Protein 8YUK (pdb70)

Organism: Lepisosteus oculatus (NCBI:txid7918)

Secondary structure (DSSP, 8-state):
----PPPPPPPPPPPP------/----PPPPPPPPPPPP------/----PPPPPPPPPPPP------

B-factor: mean 17.25, std 8.7, range [2.08, 46.69]

Structure (mmCIF, N/CA/C/O backbone):
data_8YUK
#
_entry.id   8YUK
#
_cell.length_a   18.851
_cell.length_b   19.248
_cell.length_c   78.038
_cell.angle_alpha   90.00
_cell.angle_beta   91.47
_cell.angle_gamma   90.00
#
_symmetry.space_group_name_H-M   'P 1 21 1'
#
loop_
_entity.id
_entity.type
_entity.pdbx_description
1 polymer 'A triple-helix region of human collagen type VII'
2 water water
#
loop_
_atom_site.group_PDB
_atom_site.id
_atom_site.type_symbol
_atom_site.label_atom_id
_atom_site.label_alt_id
_atom_site.label_comp_id
_atom_site.label_asym_id
_atom_site.label_entity_id
_atom_site.label_seq_id
_atom_site.pdbx_PDB_ins_code
_atom_site.Cartn_x
_atom_site.Cartn_y
_atom_site.Cartn_z
_atom_site.occupancy
_atom_site.B_iso_or_equiv
_atom_site.auth_seq_id
_atom_site.auth_comp_id
_atom_site.auth_asym_id
_atom_site.auth_atom_id
_atom_site.pdbx_PDB_model_num
ATOM 4 N N . PRO A 1 2 ? 3.624 9.102 31.487 1.00 22.63 2 PRO A N 1
ATOM 5 C CA . PRO A 1 2 ? 3.523 8.852 32.929 1.00 18.43 2 PRO A CA 1
ATOM 6 C C . PRO A 1 2 ? 2.080 8.646 33.390 1.00 18.03 2 PRO A C 1
ATOM 7 O O . PRO A 1 2 ? 1.144 9.084 32.723 1.00 18.56 2 PRO A O 1
ATOM 19 N N . GLY A 1 4 ? -1.505 9.171 35.239 1.00 17.79 4 GLY A N 1
ATOM 20 C CA . GLY A 1 4 ? -2.275 10.367 35.528 1.00 16.29 4 GLY A CA 1
ATOM 21 C C . GLY A 1 4 ? -2.203 10.751 36.994 1.00 16.84 4 GLY A C 1
ATOM 22 O O . GLY A 1 4 ? -1.789 9.946 37.827 1.00 16.25 4 GLY A O 1
ATOM 23 N N . PRO A 1 5 ? -2.599 11.989 37.321 1.00 16.12 5 PRO A N 1
ATOM 24 C CA . PRO A 1 5 ? -2.567 12.425 38.718 1.00 18.25 5 PRO A CA 1
ATOM 25 C C . PRO A 1 5 ? -3.651 11.736 39.529 1.00 16.79 5 PRO A C 1
ATOM 26 O O . PRO A 1 5 ? -4.651 11.282 38.967 1.00 15.72 5 PRO A O 1
ATOM 38 N N . GLY A 1 7 ? -6.926 11.052 41.716 1.00 15.37 7 GLY A N 1
ATOM 39 C CA . GLY A 1 7 ? -8.245 11.632 41.874 1.00 20.45 7 GLY A CA 1
ATOM 40 C C . GLY A 1 7 ? -8.400 12.308 43.225 1.00 15.73 7 GLY A C 1
ATOM 41 O O . GLY A 1 7 ? -7.632 12.049 44.152 1.00 16.75 7 GLY A O 1
ATOM 42 N N . LEU A 1 8 ? -9.396 13.182 43.331 1.00 18.56 8 LEU A N 1
ATOM 43 C CA . LEU A 1 8 ? -9.619 13.934 44.551 1.00 15.21 8 LEU A CA 1
ATOM 44 C C . LEU A 1 8 ? -10.140 13.020 45.659 1.00 16.95 8 LEU A C 1
ATOM 45 O O . LEU A 1 8 ? -10.673 11.941 45.389 1.00 17.31 8 LEU A O 1
ATOM 50 N N . PRO A 1 9 ? -9.977 13.424 46.921 1.00 16.33 9 PRO A N 1
ATOM 51 C CA . PRO A 1 9 ? -10.469 12.596 48.026 1.00 17.56 9 PRO A CA 1
ATOM 52 C C . PRO A 1 9 ? -11.978 12.416 47.960 1.00 15.78 9 PRO A C 1
ATOM 53 O O . PRO A 1 9 ? -12.714 13.302 47.517 1.00 15.28 9 PRO A O 1
ATOM 57 N N . GLY A 1 10 ? -12.435 11.254 48.420 1.00 21.92 10 GLY A N 1
ATOM 58 C CA . GLY A 1 10 ? -13.855 10.979 48.445 1.00 16.21 10 GLY A CA 1
ATOM 59 C C . GLY 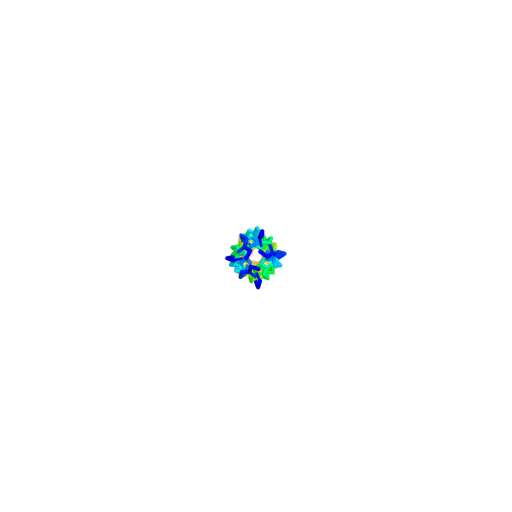A 1 10 ? -14.612 11.891 49.393 1.00 18.79 10 GLY A C 1
ATOM 60 O O . GLY A 1 10 ? -14.058 12.493 50.317 1.00 20.63 10 GLY A O 1
ATOM 61 N N . GLU A 1 11 ? -15.914 11.992 49.144 1.00 14.25 11 GLU A N 1
ATOM 62 C CA . GLU A 1 11 ? -16.794 12.775 49.999 1.00 17.31 11 GLU A CA 1
ATOM 63 C C . GLU A 1 11 ? -16.922 12.124 51.373 1.00 14.23 11 GLU A C 1
ATOM 64 O O . GLU A 1 11 ? -16.964 10.897 51.492 1.00 16.86 11 GLU A O 1
ATOM 70 N N . ARG A 1 12 ? -16.963 12.950 52.418 1.00 14.36 12 ARG A N 1
ATOM 71 C CA . ARG A 1 12 ? -17.191 12.429 53.760 1.00 14.96 12 ARG A CA 1
ATOM 72 C C . ARG A 1 12 ? -18.513 11.673 53.827 1.00 14.14 12 ARG A C 1
ATOM 73 O O . ARG A 1 12 ? -19.494 12.041 53.176 1.00 15.79 12 ARG A O 1
ATOM 81 N N . GLY A 1 13 ? -18.524 10.594 54.603 1.00 14.17 13 GLY A N 1
ATOM 82 C CA . GLY A 1 13 ? -19.712 9.774 54.730 1.00 14.00 13 GLY A CA 1
ATOM 83 C C . GLY A 1 13 ? -20.881 10.536 55.322 1.00 15.90 13 GLY A C 1
ATOM 84 O O . GLY A 1 13 ? -20.755 11.620 55.889 1.00 13.98 13 GLY A O 1
ATOM 85 N N . LEU A 1 14 ? -22.057 9.936 55.166 1.00 17.99 14 LEU A N 1
ATOM 86 C CA . LEU A 1 14 ? -23.292 10.503 55.685 1.00 14.36 14 LEU A CA 1
ATOM 87 C C . LEU A 1 14 ? -23.260 10.546 57.211 1.00 14.58 14 LEU A C 1
ATOM 88 O O . LEU A 1 14 ? -22.684 9.673 57.866 1.00 13.67 14 LEU A O 1
ATOM 93 N N . ARG A 1 15 ? -23.865 11.591 57.777 1.00 12.32 15 ARG A N 1
ATOM 94 C CA . ARG A 1 15 ? -23.958 11.694 59.228 1.00 11.70 15 ARG A CA 1
ATOM 95 C C . ARG A 1 15 ? -24.686 10.481 59.793 1.00 12.79 15 ARG A C 1
ATOM 96 O O . ARG A 1 15 ? -25.619 9.956 59.177 1.00 13.22 15 ARG A O 1
ATOM 104 N N . GLY A 1 16 ? -24.236 10.020 60.957 1.00 11.15 16 GLY A N 1
ATOM 105 C CA . GLY A 1 16 ? -24.860 8.880 61.607 1.00 11.23 16 GLY A CA 1
ATOM 106 C C . GLY A 1 16 ? -26.325 9.122 61.937 1.00 11.26 16 GLY A C 1
ATOM 107 O O . GLY A 1 16 ? -26.843 10.237 61.909 1.00 11.21 16 GLY A O 1
ATOM 108 N N . GLU A 1 17 ? -27.008 8.025 62.255 1.00 11.67 17 GLU A N 1
ATOM 109 C CA . GLU A 1 17 ? -28.410 8.094 62.634 1.00 14.08 17 GLU A CA 1
ATOM 110 C C . GLU A 1 17 ? -28.555 8.662 64.046 1.00 11.29 17 GLU A C 1
ATOM 111 O O . GLU A 1 17 ? -27.622 8.596 64.848 1.00 10.86 17 GLU A O 1
ATOM 117 N N . PRO A 1 18 ? -29.717 9.236 64.371 1.00 11.51 18 PRO A N 1
ATOM 118 C CA . PRO A 1 18 ? -29.942 9.694 65.746 1.00 11.14 18 PRO A CA 1
ATOM 119 C C . PRO A 1 18 ? -29.809 8.543 66.727 1.00 11.09 18 PRO A C 1
ATOM 120 O O . PRO A 1 18 ? -30.112 7.390 66.409 1.00 11.66 18 PRO A O 1
ATOM 124 N N . GLY A 1 19 ? -29.338 8.867 67.928 1.00 8.56 19 GLY A N 1
ATOM 125 C CA . GLY A 1 19 ? -29.208 7.893 68.981 1.00 6.80 19 GLY A CA 1
ATOM 126 C C . GLY A 1 19 ? -30.551 7.371 69.442 1.00 5.20 19 GLY A C 1
ATOM 127 O O . GLY A 1 19 ? -31.604 7.911 69.095 1.00 7.64 19 GLY A O 1
ATOM 128 N N . PRO A 1 20 ? -30.544 6.287 70.230 1.00 7.65 20 PRO A N 1
ATOM 129 C CA . PRO A 1 20 ? -31.820 5.782 70.739 1.00 5.78 20 PRO A CA 1
ATOM 130 C C . PRO A 1 20 ? -32.415 6.713 71.784 1.00 4.19 20 PRO A C 1
ATOM 131 O O . PRO A 1 20 ? -31.722 7.579 72.320 1.00 4.03 20 PRO A O 1
ATOM 143 N N . GLY A 1 22 ? -33.620 8.157 75.360 1.00 5.65 22 GLY A N 1
ATOM 144 C CA . GLY A 1 22 ? -32.954 8.115 76.651 1.00 5.98 22 GLY A CA 1
ATOM 145 C C . GLY A 1 22 ? -33.604 7.127 77.602 1.00 5.02 22 GLY A C 1
ATOM 146 O O . GLY A 1 22 ? -34.640 6.553 77.286 1.00 5.45 22 GLY A O 1
ATOM 147 N N . PRO A 1 23 ? -32.987 6.915 78.775 1.00 4.77 23 PRO A N 1
ATOM 148 C CA . PRO A 1 23 ? -33.558 6.064 79.820 1.00 4.42 23 PRO A CA 1
ATOM 149 C C . PRO A 1 23 ? -34.868 6.628 80.353 1.00 4.66 23 PRO A C 1
ATOM 150 O O . PRO A 1 23 ? -35.133 7.825 80.215 1.00 5.47 23 PRO A O 1
ATOM 162 N N . GLY A 1 25 ? -37.680 8.060 82.937 1.00 5.94 25 GLY A N 1
ATOM 163 C CA . GLY A 1 25 ? -37.511 9.097 83.927 1.00 6.16 25 GLY A CA 1
ATOM 164 C C . GLY A 1 25 ? -37.662 8.599 85.348 1.00 10.72 25 GLY A C 1
ATOM 165 O O . GLY A 1 25 ? -37.927 7.423 85.575 1.00 8.47 25 GLY A O 1
ATOM 166 N N . PRO A 1 26 ? -37.492 9.502 86.320 1.00 13.85 26 PRO A N 1
ATOM 167 C CA . PRO A 1 26 ? -37.674 9.142 87.728 1.00 8.76 26 PRO A CA 1
ATOM 168 C C . PRO A 1 26 ? -39.138 8.882 88.084 1.00 12.41 26 PRO A C 1
ATOM 169 O O . PRO A 1 26 ? -40.044 9.440 87.462 1.00 13.06 26 PRO A O 1
ATOM 181 N N . GLY A 1 28 ? -42.724 9.285 89.852 1.00 28.06 28 GLY A N 1
ATOM 182 C CA . GLY A 1 28 ? -43.457 10.459 90.290 1.00 21.64 28 GLY A CA 1
ATOM 183 C C . GLY A 1 28 ? -43.674 10.498 91.792 1.00 27.89 28 GLY A C 1
ATOM 184 O O . GLY A 1 28 ? -43.518 9.484 92.479 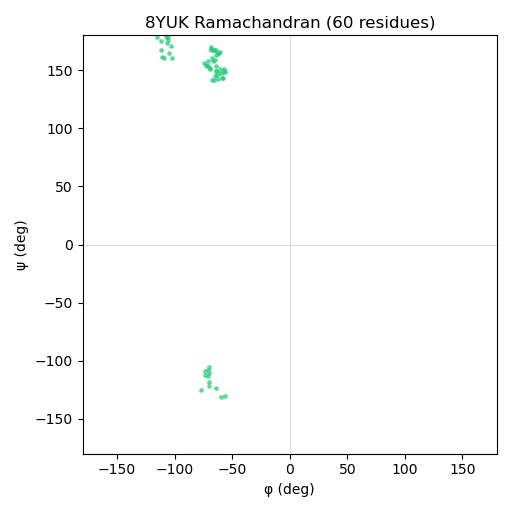1.00 29.54 28 GLY A O 1
ATOM 188 N N . PRO B 1 2 ? -1.063 6.023 31.402 1.00 19.41 2 PRO B N 1
ATOM 189 C CA . PRO B 1 2 ? -2.104 5.286 32.122 1.00 20.62 2 PRO B CA 1
ATOM 190 C C . PRO B 1 2 ? -2.945 6.206 32.996 1.00 19.80 2 PRO B C 1
ATOM 191 O O . PRO B 1 2 ? -2.458 7.245 33.439 1.00 19.46 2 PRO B O 1
ATOM 203 N N . GLY B 1 4 ? -4.761 7.832 36.217 1.00 19.83 4 GLY B N 1
ATOM 204 C CA . GLY B 1 4 ? -4.274 8.044 37.580 1.00 19.90 4 GLY B CA 1
ATOM 205 C C . GLY B 1 4 ? -4.990 7.153 38.576 1.00 20.21 4 GLY B C 1
ATOM 206 O O . GLY B 1 4 ? -5.990 6.548 38.228 1.00 20.41 4 GLY B O 1
ATOM 207 N N . PRO B 1 5 ? -4.464 7.060 39.812 1.00 20.43 5 PRO B N 1
ATOM 208 C CA . PRO B 1 5 ? -5.065 6.185 40.790 1.00 22.63 5 PRO B CA 1
ATOM 209 C C . PRO B 1 5 ? -6.319 6.885 41.327 1.00 20.83 5 PRO B C 1
ATOM 210 O O . PRO B 1 5 ? -6.371 8.080 41.304 1.00 21.08 5 PRO B O 1
ATOM 222 N N . GLY B 1 7 ? -8.917 8.481 44.085 1.00 21.88 7 GLY B N 1
ATOM 223 C CA . GLY B 1 7 ? -8.719 9.156 45.351 1.00 22.40 7 GLY B CA 1
ATOM 224 C C . GLY B 1 7 ? -8.993 8.189 46.486 1.00 22.89 7 GLY B C 1
ATOM 225 O O . GLY B 1 7 ? -9.637 7.161 46.288 1.00 25.75 7 GLY B O 1
ATOM 226 N N . LEU B 1 8 ? -8.490 8.499 47.674 1.00 22.11 8 LEU B N 1
ATOM 227 C CA . LEU B 1 8 ? -8.771 7.656 48.821 1.00 27.55 8 LEU B CA 1
ATOM 228 C C . LEU B 1 8 ? -10.222 7.812 49.268 1.00 26.35 8 LEU B C 1
ATOM 229 O O . LEU B 1 8 ? -10.857 8.840 49.006 1.00 22.69 8 LEU B O 1
ATOM 234 N N . PRO B 1 9 ? -10.779 6.786 49.911 1.00 22.32 9 PRO B N 1
ATOM 235 C CA . PRO B 1 9 ? -12.144 6.895 50.434 1.00 18.79 9 PRO B CA 1
ATOM 236 C C . PRO B 1 9 ? -12.290 8.082 51.371 1.00 22.40 9 PRO B C 1
ATOM 237 O O . PRO B 1 9 ? -11.353 8.472 52.071 1.00 22.92 9 PRO B O 1
ATOM 241 N N . GLY B 1 10 ? -13.487 8.654 51.375 1.00 20.51 10 GLY B N 1
ATOM 242 C CA . GLY B 1 10 ? -13.754 9.807 52.200 1.00 18.71 10 GLY B CA 1
ATOM 243 C C . GLY B 1 10 ? -13.693 9.486 53.680 1.00 16.43 10 GLY B C 1
ATOM 244 O O . GLY B 1 10 ? -13.654 8.334 54.117 1.00 15.02 10 GLY B O 1
ATOM 245 N N . GLU B 1 11 ? -13.668 10.548 54.469 1.00 16.49 11 GLU B N 1
ATOM 246 C CA . GLU B 1 11 ? -13.678 10.400 55.913 1.00 16.18 11 GLU B CA 1
ATOM 247 C C . GLU B 1 11 ? -15.042 9.884 56.372 1.00 14.14 11 GLU B C 1
ATOM 248 O O . GLU B 1 11 ? -16.059 10.079 55.703 1.00 16.38 11 GLU B O 1
ATOM 254 N N . ARG B 1 12 ? -15.050 9.156 57.487 1.00 14.95 12 ARG B N 1
ATOM 255 C CA . ARG B 1 12 ? -16.311 8.647 58.007 1.00 14.43 12 ARG B CA 1
ATOM 256 C C . ARG B 1 12 ? -17.197 9.823 58.407 1.00 14.69 12 ARG B C 1
ATOM 257 O O . ARG B 1 12 ? -16.709 10.888 58.791 1.00 13.55 12 ARG B O 1
ATOM 265 N N . GLY B 1 13 ? -18.509 9.635 58.287 1.00 12.26 13 GLY B N 1
ATOM 266 C CA . GLY B 1 13 ? -19.446 10.691 58.610 1.00 12.16 13 GLY B CA 1
ATOM 267 C C . GLY B 1 13 ? -19.408 11.089 60.077 1.00 12.45 13 GLY B C 1
ATOM 268 O O . GLY B 1 13 ? -18.878 10.392 60.942 1.00 12.72 13 GLY B O 1
ATOM 269 N N . LEU B 1 14 ? -19.975 12.261 60.351 1.00 14.77 14 LEU B N 1
ATOM 270 C CA . LEU B 1 14 ? -20.097 12.727 61.723 1.00 13.98 14 LEU B CA 1
ATOM 271 C C . LEU B 1 14 ? -21.017 11.799 62.510 1.00 11.28 14 LEU B C 1
ATOM 272 O O . LEU B 1 14 ? -21.934 11.192 61.955 1.00 12.35 14 LEU B O 1
ATOM 277 N N . ARG B 1 15 ? -20.761 11.686 63.812 1.00 11.07 15 ARG B N 1
ATOM 278 C CA . ARG B 1 15 ? -21.682 10.962 64.678 1.00 10.24 15 ARG B CA 1
ATOM 279 C C . ARG B 1 15 ? -23.083 11.563 64.594 1.00 9.27 15 ARG B C 1
ATOM 280 O O . ARG B 1 15 ? -23.256 12.765 64.384 1.00 11.30 15 ARG B O 1
ATOM 288 N N . GLY B 1 16 ? -24.090 10.714 6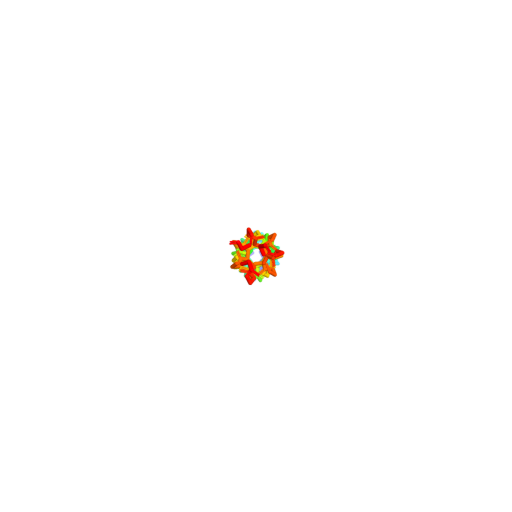4.776 1.00 8.80 16 GLY B N 1
ATOM 289 C CA . GLY B 1 16 ? -25.460 11.179 64.754 1.00 8.25 16 GLY B CA 1
ATOM 290 C C . GLY B 1 16 ? -25.798 12.055 65.951 1.00 11.49 16 GLY B C 1
ATOM 291 O O . GLY B 1 16 ? -25.042 12.190 66.913 1.00 7.68 16 GLY B O 1
ATOM 292 N N . GLU B 1 17 ? -26.972 12.672 65.875 1.00 8.94 17 GLU B N 1
ATOM 293 C CA . GLU B 1 17 ? -27.456 13.504 66.961 1.00 8.81 17 GLU B CA 1
ATOM 294 C C . GLU B 1 17 ? -27.842 12.642 68.165 1.00 6.63 17 GLU B C 1
ATOM 295 O O . GLU B 1 17 ? -28.191 11.470 68.010 1.00 7.16 17 GLU B O 1
ATOM 301 N N . PRO B 1 18 ? -27.780 13.198 69.375 1.00 6.53 18 PRO B N 1
ATOM 302 C CA . PRO B 1 18 ? -28.295 12.473 70.542 1.00 6.12 18 PRO B CA 1
ATOM 303 C C . PRO B 1 18 ? -29.760 12.108 70.357 1.00 5.88 18 PRO B C 1
ATOM 304 O O . PRO B 1 18 ? -30.513 12.797 69.663 1.00 6.99 18 PRO B O 1
ATOM 308 N N . GLY B 1 19 ? -30.156 11.004 70.983 1.00 4.66 19 GLY B N 1
ATOM 309 C CA . GLY B 1 19 ? -31.515 10.525 70.904 1.00 7.19 19 GLY B CA 1
ATOM 310 C C . GLY B 1 19 ? -32.473 11.447 71.623 1.00 3.72 19 GLY B C 1
ATOM 311 O O . GLY B 1 19 ? -32.066 12.351 72.358 1.00 7.10 19 GLY B O 1
ATOM 312 N N . PRO B 1 20 ? -33.781 11.245 71.416 1.00 4.15 20 PRO B N 1
ATOM 313 C CA . PRO B 1 20 ? -34.766 12.057 72.129 1.00 8.10 20 PRO B CA 1
ATOM 314 C C . PRO B 1 20 ? -34.799 11.710 73.608 1.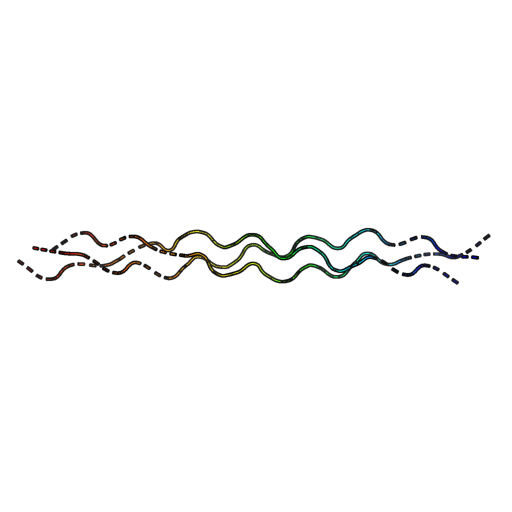00 3.25 20 PRO B C 1
ATOM 315 O O . PRO B 1 20 ? -34.276 10.669 74.027 1.00 3.21 20 PRO B O 1
ATOM 327 N N . GLY B 1 22 ? -35.943 10.245 77.140 1.00 3.42 22 GLY B N 1
ATOM 328 C CA . GLY B 1 22 ? -36.602 9.015 77.520 1.00 5.18 22 GLY B CA 1
ATOM 329 C C . GLY B 1 22 ? -38.066 9.242 77.835 1.00 4.72 22 GLY B C 1
ATOM 330 O O . GLY B 1 22 ? -38.532 10.378 77.930 1.00 4.77 22 GLY B O 1
ATOM 331 N N . PRO B 1 23 ? -38.806 8.146 78.003 1.00 8.37 23 PRO B N 1
ATOM 332 C CA . PRO B 1 23 ? -40.221 8.197 78.363 1.00 5.38 23 PRO B CA 1
ATOM 333 C C . PRO B 1 23 ? -40.381 8.603 79.821 1.00 8.86 23 PRO B C 1
ATOM 334 O O . PRO B 1 23 ? -39.433 8.496 80.598 1.00 8.08 23 PRO B O 1
ATOM 346 N N . GLY B 1 25 ? -41.181 8.640 83.812 1.00 7.35 25 GLY B N 1
ATOM 347 C CA . GLY B 1 25 ? -41.014 7.655 84.862 1.00 10.55 25 GLY B CA 1
ATOM 348 C C . GLY B 1 25 ? -42.345 7.061 85.277 1.00 14.24 25 GLY B C 1
ATOM 349 O O . GLY B 1 25 ? -43.393 7.447 84.756 1.00 12.25 25 GLY B O 1
ATOM 350 N N . PRO B 1 26 ? -42.311 6.107 86.218 1.00 17.92 26 PRO B N 1
ATOM 351 C CA . PRO B 1 26 ? -43.529 5.489 86.745 1.00 19.45 26 PRO B CA 1
ATOM 352 C C . PRO B 1 26 ? -44.443 6.516 87.393 1.00 23.93 26 PRO B C 1
ATOM 353 O O . PRO B 1 26 ? -43.959 7.369 88.139 1.00 18.60 26 PRO B O 1
ATOM 365 N N . GLY B 1 28 ? -46.832 8.365 89.997 1.00 37.52 28 GLY B N 1
ATOM 366 C CA . GLY B 1 28 ? -46.672 8.502 91.436 1.00 38.35 28 GLY B CA 1
A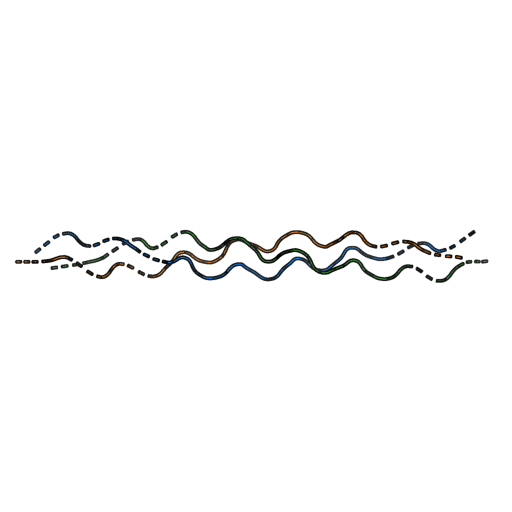TOM 367 C C . GLY B 1 28 ? -47.042 7.309 92.294 1.00 42.89 28 GLY B C 1
ATOM 368 O O . GLY B 1 28 ? -46.190 6.465 92.580 1.00 46.69 28 GLY B O 1
ATOM 372 N N . PRO C 1 2 ? 2.340 12.686 27.102 1.00 31.36 2 PRO C N 1
ATOM 373 C CA . PRO C 1 2 ? 1.600 13.357 28.172 1.00 27.13 2 PRO C CA 1
ATOM 374 C C . PRO C 1 2 ? 1.078 12.417 29.260 1.00 27.93 2 PRO C C 1
ATOM 375 O O . PRO C 1 2 ? 0.769 11.255 28.992 1.00 25.24 2 PRO C O 1
ATOM 387 N N . GLY C 1 4 ? -1.356 10.446 31.853 1.00 22.30 4 GLY C N 1
ATOM 388 C CA . GLY C 1 4 ? -2.639 9.829 31.583 1.00 22.21 4 GLY C CA 1
ATOM 389 C C . GLY C 1 4 ? -3.813 10.587 32.164 1.00 25.10 4 GLY C C 1
ATOM 390 O O . GLY C 1 4 ? -3.631 11.615 32.816 1.00 21.44 4 GLY C O 1
ATOM 391 N N . PRO C 1 5 ? -5.031 10.080 31.923 1.00 22.41 5 PRO C N 1
ATOM 392 C CA . PRO C 1 5 ? -6.263 10.672 32.447 1.00 24.24 5 PRO C CA 1
ATOM 393 C C . PRO C 1 5 ? -6.230 10.788 33.965 1.00 22.66 5 PRO C C 1
ATOM 394 O O . PRO C 1 5 ? -5.781 9.863 34.649 1.00 20.54 5 PRO C O 1
ATOM 406 N N . GLY C 1 7 ? -7.206 10.561 37.798 1.00 19.25 7 GLY C N 1
ATOM 407 C CA . GLY C 1 7 ? -7.852 9.458 38.478 1.00 20.14 7 GLY C CA 1
ATOM 408 C C . GLY C 1 7 ? -9.281 9.734 38.900 1.00 18.82 7 GLY C C 1
ATOM 409 O O . GLY C 1 7 ? -9.704 10.882 38.989 1.00 18.86 7 GLY C O 1
ATOM 410 N N . LEU C 1 8 ? -10.023 8.663 39.157 1.00 19.72 8 LEU C N 1
ATOM 411 C CA . LEU C 1 8 ? -11.390 8.792 39.629 1.00 18.97 8 LEU C CA 1
ATOM 412 C C . LEU C 1 8 ? -11.405 9.341 41.054 1.00 18.18 8 LEU C C 1
ATOM 413 O O . LEU C 1 8 ? -10.457 9.135 41.817 1.00 18.47 8 LEU C O 1
ATOM 418 N N . PRO C 1 9 ? -12.467 10.043 41.439 1.00 18.20 9 PRO C N 1
ATOM 419 C CA . PRO C 1 9 ? -12.578 10.499 42.826 1.00 17.80 9 PRO C CA 1
ATOM 420 C C . PRO C 1 9 ? -12.748 9.320 43.771 1.00 17.44 9 PRO C C 1
ATOM 421 O O . PRO C 1 9 ? -13.169 8.229 43.383 1.00 17.60 9 PRO C O 1
ATOM 425 N N . GLY C 1 10 ? -12.403 9.558 45.033 1.00 17.68 10 GLY C N 1
ATOM 426 C CA . GLY C 1 10 ? -12.473 8.505 46.021 1.00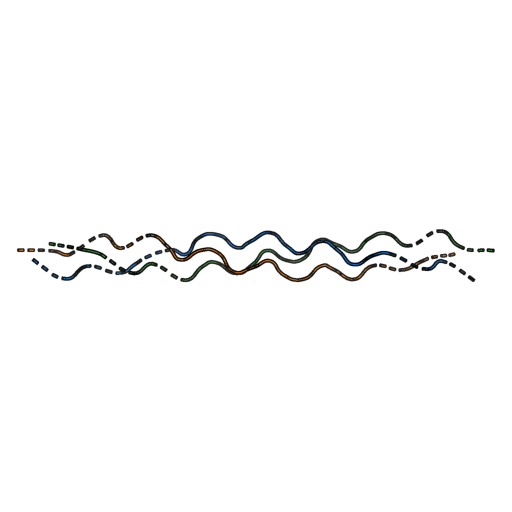 17.37 10 GLY C CA 1
ATOM 427 C C . GLY C 1 10 ? -13.894 8.066 46.314 1.00 18.92 10 GLY C C 1
ATOM 428 O O . GLY C 1 10 ? -14.871 8.764 46.042 1.00 17.42 10 GLY C O 1
ATOM 429 N N . GLU C 1 11 ? -13.994 6.862 46.873 1.00 17.81 11 GLU C N 1
ATOM 430 C CA . GLU C 1 11 ? -15.262 6.347 47.370 1.00 20.06 11 GLU C CA 1
ATOM 431 C C . GLU C 1 11 ? -15.773 7.218 48.515 1.00 16.58 11 GLU C C 1
ATOM 432 O O . GLU C 1 11 ? -14.997 7.775 49.294 1.00 20.14 11 GLU C O 1
ATOM 438 N N . ARG C 1 12 ? -17.094 7.362 48.599 1.00 18.20 12 ARG C N 1
ATOM 439 C CA . ARG C 1 12 ? -17.677 8.078 49.728 1.00 17.65 12 ARG C CA 1
ATOM 440 C C . ARG C 1 12 ? -17.355 7.367 51.036 1.00 18.59 12 ARG C C 1
ATOM 441 O O . ARG C 1 12 ? -17.337 6.134 51.105 1.00 20.14 12 ARG C O 1
ATOM 449 N N . GLY C 1 13 ? -17.098 8.155 52.073 1.00 16.23 13 GLY C N 1
ATOM 450 C CA . GLY C 1 13 ? -16.748 7.604 53.366 1.00 16.15 13 GLY C CA 1
ATOM 451 C C . GLY C 1 13 ? -17.874 6.788 53.976 1.00 16.42 13 GLY C C 1
ATOM 452 O O . GLY C 1 13 ? -19.026 6.802 53.540 1.00 16.21 13 GLY C O 1
ATOM 453 N N . LEU C 1 14 ? -17.505 6.051 55.020 1.00 14.54 14 LEU C N 1
ATOM 454 C CA . LEU C 1 14 ? -18.455 5.260 55.789 1.00 15.32 14 LEU C CA 1
ATOM 455 C C . LEU C 1 14 ? -19.474 6.156 56.484 1.00 15.88 14 LEU C C 1
ATOM 456 O O . LEU C 1 14 ? -19.201 7.317 56.802 1.00 16.88 14 LEU C O 1
ATOM 461 N N . ARG C 1 15 ? -20.659 5.601 56.735 1.00 15.20 15 ARG C N 1
ATOM 462 C CA . ARG C 1 15 ? -21.664 6.332 57.490 1.00 12.84 15 ARG C CA 1
ATOM 463 C C . ARG C 1 15 ? -21.177 6.553 58.916 1.00 12.41 15 ARG C C 1
ATOM 464 O O . ARG C 1 15 ? -20.532 5.683 59.511 1.00 14.22 15 ARG C O 1
ATOM 472 N N . GLY C 1 16 ? -21.479 7.732 59.457 1.00 12.62 16 GLY C N 1
ATOM 473 C CA . GLY C 1 16 ? -21.087 8.044 60.814 1.00 10.93 16 GLY C CA 1
ATOM 474 C C . GLY C 1 16 ? -21.729 7.113 61.823 1.00 12.29 16 GLY C C 1
ATOM 475 O O . GLY C 1 16 ? -22.689 6.396 61.542 1.00 10.50 16 GLY C O 1
ATOM 476 N N . GLU C 1 17 ? -21.168 7.121 63.024 1.00 10.34 17 GLU C N 1
ATOM 477 C CA . GLU C 1 17 ? -21.673 6.259 64.069 1.00 10.74 17 GLU C CA 1
ATOM 478 C C . GLU C 1 17 ? -23.018 6.787 64.567 1.00 12.68 17 GLU C C 1
ATOM 479 O O . GLU C 1 17 ? -23.313 7.978 64.431 1.00 9.57 17 GLU C O 1
ATOM 485 N N . PRO C 1 18 ? -23.863 5.916 65.121 1.00 11.01 18 PRO C N 1
ATOM 486 C CA . PRO C 1 18 ? -25.126 6.388 65.693 1.00 9.44 18 PRO C CA 1
ATOM 487 C C . PRO C 1 18 ? -24.864 7.371 66.823 1.00 9.11 18 PRO C C 1
ATOM 488 O O . PRO C 1 18 ? -23.842 7.301 67.509 1.00 9.18 18 PRO C O 1
ATOM 492 N N . GLY C 1 19 ? -25.808 8.287 67.019 1.00 7.87 19 GLY C N 1
ATOM 493 C CA . GLY C 1 19 ? -25.699 9.264 68.075 1.00 4.68 19 GLY C CA 1
ATOM 494 C C . GLY C 1 19 ? -25.821 8.632 69.447 1.00 4.17 19 GLY C C 1
ATOM 495 O O . GLY C 1 19 ? -26.216 7.469 69.591 1.00 7.39 19 GLY C O 1
ATOM 496 N N . PRO C 1 20 ? -25.473 9.391 70.492 1.00 5.26 20 PRO C N 1
ATOM 497 C CA . PRO C 1 20 ? -25.571 8.852 71.850 1.00 5.27 20 PRO C CA 1
ATOM 498 C C . PRO C 1 20 ? -27.022 8.689 72.272 1.00 5.29 20 PRO C C 1
ATOM 499 O O . PRO C 1 20 ? -27.908 9.347 71.724 1.00 6.24 20 PRO C O 1
ATOM 511 N N . GLY C 1 22 ? -30.398 9.361 74.245 1.00 4.96 22 GLY C N 1
ATOM 512 C CA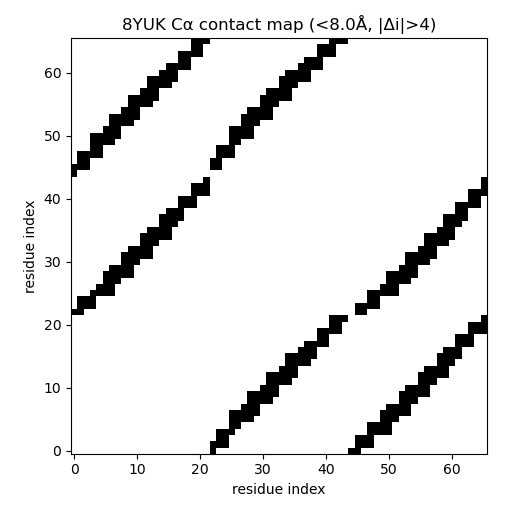 . GLY C 1 22 ? -30.949 10.608 74.730 1.00 2.29 22 GLY C CA 1
ATOM 513 C C . GLY C 1 22 ? -30.818 10.751 76.232 1.00 2.31 22 GLY C C 1
ATOM 514 O O . GLY C 1 22 ? -30.362 9.836 76.915 1.00 6.22 22 GLY C O 1
ATOM 515 N N . PRO C 1 23 ? -31.224 11.913 76.759 1.00 4.27 23 PRO C N 1
ATOM 516 C CA . PRO C 1 23 ? -31.231 12.155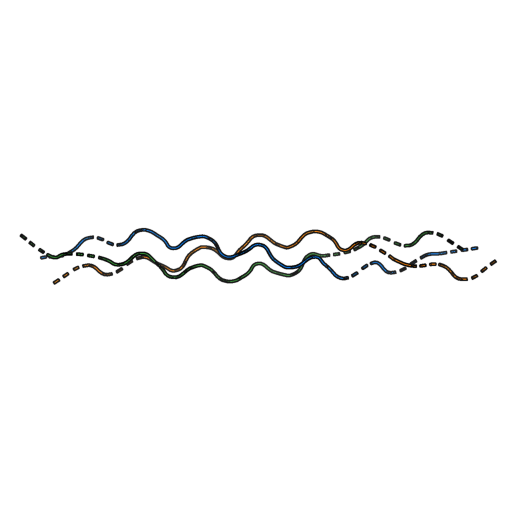 78.201 1.00 6.32 23 PRO C CA 1
ATOM 517 C C . PRO C 1 23 ? -32.364 11.400 78.882 1.00 2.62 23 PRO C C 1
ATOM 518 O O . PRO C 1 23 ? -33.320 10.994 78.217 1.00 4.90 23 PRO C O 1
ATOM 530 N N . GLY C 1 25 ? -35.829 10.527 80.797 1.00 3.34 25 GLY C N 1
ATOM 531 C CA . GLY C 1 25 ? -37.162 11.075 80.625 1.00 6.67 25 GLY C CA 1
ATOM 532 C C . GLY C 1 25 ? -37.636 11.897 81.808 1.00 3.79 25 GLY C C 1
ATOM 533 O O . GLY C 1 25 ? -36.964 11.963 82.832 1.00 3.76 25 GLY C O 1
ATOM 534 N N . PRO C 1 26 ? -38.813 12.520 81.674 1.00 4.04 26 PRO C N 1
ATOM 535 C CA . PRO C 1 26 ? -39.413 13.330 82.734 1.00 4.47 26 PRO C CA 1
ATOM 536 C C . PRO C 1 26 ? -39.881 12.469 83.896 1.00 6.58 26 PRO C C 1
ATOM 537 O O . PRO C 1 26 ? -40.125 11.274 83.736 1.00 4.64 26 PRO C O 1
ATOM 549 N N . GLY C 1 28 ? -42.543 10.932 86.559 1.00 10.98 28 GLY C N 1
ATOM 550 C CA . GLY C 1 28 ? -43.936 10.543 86.458 1.00 14.12 28 GLY C CA 1
ATOM 551 C C . GLY C 1 28 ? -44.859 11.550 87.118 1.00 16.49 28 GLY C C 1
ATOM 552 O O . GLY C 1 28 ? -46.044 11.629 86.787 1.00 15.51 28 GLY C O 1
#

Foldseek 3Di:
DDDDDDDDDDDDDDDDDDDDDD/DDDDDDDDDDDDDDDDDDDDDD/DDDDDDDDDDDDDDDDDDDDDD

Sequence (66 aa):
PGPGLPGERGLRGEPGPGPGPGPGPGLPGERGLRGEPGPGPGPGPGPGLPGERGLRGEPGPGPGPG

Solvent-accessible surface area: 5572 Å² total

Radius of gyration: 20.97 Å; Cα contacts (8 Å, |Δi|>4): 221; chains: 3; bounding box: 50×9×63 Å

InterPro domains:
  IPR008160 Collagen triple helix repeat [PF01391] (125-182)
  IPR008160 Collagen triple helix repeat [PF01391] (235-290)
  IPR050149 Collagen superfamily [PTHR24023] (69-291)